Protein AF-A0A1R0GYM3-F1 (afdb_monomer_lite)

Secondary structure (DSSP, 8-state):
---TTHHHHHHS--HHHHHHHHHHHHHHHHHHHT--TTS-HHHHHHHTT---HHHHHHHHHHHHHHHGGG--SGGGGGG-

Foldseek 3Di:
DDDPPLVCLQPPDDVVNLVVVQVVVLVVLCVVVVDDPPDDSVVSCVVVVNDRPNVVSVVSNVVSVVCLVVDPDPVSVVVD

pLDDT: mean 76.64, std 13.72, range [43.25, 91.62]

Organism: NCBI:txid133383

Radius of gyration: 16.86 Å; chains: 1; bounding box: 35×21×47 Å

Structure (mmCIF, N/CA/C/O backbone):
data_AF-A0A1R0GYM3-F1
#
_entry.id   AF-A0A1R0GYM3-F1
#
loop_
_atom_site.group_PDB
_atom_site.id
_atom_site.type_symbol
_atom_site.label_atom_id
_atom_site.label_alt_id
_atom_site.label_comp_id
_atom_site.label_asym_id
_atom_site.label_entity_id
_atom_site.label_seq_id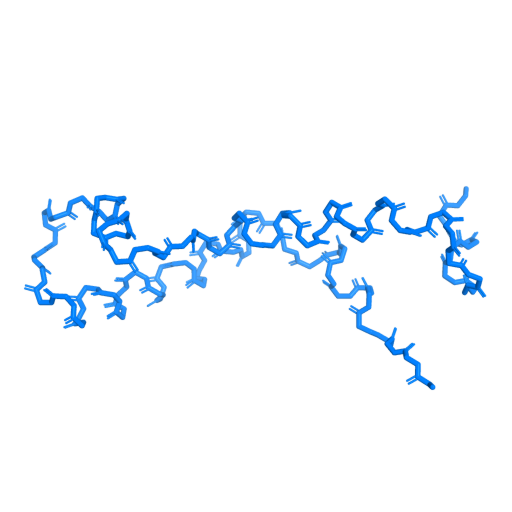
_atom_site.pdbx_PDB_ins_code
_atom_site.Cartn_x
_atom_site.Cartn_y
_atom_site.Cartn_z
_atom_site.occupancy
_atom_site.B_iso_or_equiv
_atom_site.auth_seq_id
_atom_site.auth_comp_id
_atom_site.auth_asym_id
_atom_site.auth_atom_id
_atom_site.pdbx_PDB_model_num
ATOM 1 N N . MET A 1 1 ? 0.131 -7.905 -27.558 1.00 43.25 1 MET A N 1
ATOM 2 C CA . MET A 1 1 ? 0.139 -6.440 -27.362 1.00 43.25 1 MET A CA 1
ATOM 3 C C . MET A 1 1 ? 0.180 -6.145 -25.868 1.00 43.25 1 MET A C 1
ATOM 5 O O . MET A 1 1 ? -0.838 -6.379 -25.229 1.00 43.25 1 MET A O 1
ATOM 9 N N . PRO A 1 2 ? 1.323 -5.749 -25.274 1.00 45.22 2 PRO A N 1
ATOM 10 C CA . PRO A 1 2 ? 1.334 -5.408 -23.858 1.00 45.22 2 PRO A CA 1
ATOM 11 C C . PRO A 1 2 ? 1.817 -3.977 -23.560 1.00 45.22 2 PRO A C 1
ATOM 13 O O . PRO A 1 2 ? 2.887 -3.545 -23.979 1.00 45.22 2 PRO A O 1
ATOM 16 N N . THR A 1 3 ? 1.022 -3.325 -22.706 1.00 44.78 3 THR A N 1
ATOM 17 C CA . THR A 1 3 ? 1.427 -2.424 -21.612 1.00 44.78 3 THR A CA 1
ATOM 18 C C . THR A 1 3 ? 2.090 -1.089 -21.959 1.00 44.78 3 THR A C 1
ATOM 20 O O . THR A 1 3 ? 3.280 -0.897 -21.734 1.00 44.78 3 THR A O 1
ATOM 23 N N . GLY A 1 4 ? 1.257 -0.101 -22.305 1.00 45.78 4 GLY A N 1
ATOM 24 C CA . GLY A 1 4 ? 1.561 1.329 -22.126 1.00 45.78 4 GLY A CA 1
ATOM 25 C C . GLY A 1 4 ? 1.538 1.806 -20.661 1.00 45.78 4 GLY A C 1
ATOM 26 O O . GLY A 1 4 ? 1.565 3.004 -20.409 1.00 45.78 4 GLY A O 1
ATOM 27 N N . CYS A 1 5 ? 1.470 0.899 -19.680 1.00 52.09 5 CYS A N 1
ATOM 28 C CA . CYS A 1 5 ? 1.327 1.250 -18.260 1.00 52.09 5 CYS A CA 1
ATOM 29 C C . CYS A 1 5 ? 2.662 1.411 -17.510 1.00 52.09 5 CYS A C 1
ATOM 31 O O . CYS A 1 5 ? 2.667 1.959 -16.412 1.00 52.09 5 CYS A O 1
ATOM 33 N N . TYR A 1 6 ? 3.794 0.991 -18.093 1.00 51.16 6 TYR A N 1
ATOM 34 C CA . TYR A 1 6 ? 5.094 0.989 -17.403 1.00 51.16 6 TYR A CA 1
ATOM 35 C C . TYR A 1 6 ? 5.591 2.388 -17.004 1.00 51.16 6 TYR A C 1
ATOM 37 O O . TYR A 1 6 ? 6.243 2.528 -15.975 1.00 51.16 6 TYR A O 1
ATOM 45 N N . GLY A 1 7 ? 5.250 3.432 -17.770 1.00 51.34 7 GLY A N 1
ATOM 46 C CA . GLY A 1 7 ? 5.643 4.810 -17.446 1.00 51.34 7 GLY A CA 1
ATOM 47 C C . GLY A 1 7 ? 4.922 5.388 -16.220 1.00 51.34 7 GLY A C 1
ATOM 48 O O . GLY A 1 7 ? 5.491 6.180 -15.475 1.00 51.34 7 GLY A O 1
ATOM 49 N N . GLY A 1 8 ? 3.679 4.975 -15.956 1.00 54.44 8 GLY A N 1
ATOM 50 C CA . GLY A 1 8 ? 2.944 5.442 -14.773 1.00 54.44 8 GLY A CA 1
ATOM 51 C C . GLY A 1 8 ? 3.507 4.871 -13.468 1.00 54.44 8 GLY A C 1
ATOM 52 O O . GLY A 1 8 ? 3.551 5.560 -12.447 1.00 54.44 8 GLY A O 1
ATOM 53 N N . GLU A 1 9 ? 3.986 3.626 -13.518 1.00 57.56 9 GLU A N 1
ATOM 54 C CA . GLU A 1 9 ? 4.542 2.897 -12.372 1.00 57.56 9 GLU A CA 1
ATOM 55 C C . GLU A 1 9 ? 5.916 3.437 -11.939 1.00 57.56 9 GLU A C 1
ATOM 57 O O . GLU A 1 9 ? 6.212 3.481 -10.744 1.00 57.56 9 GLU A O 1
ATOM 62 N N . THR A 1 10 ? 6.748 3.889 -12.885 1.00 52.59 10 THR A N 1
ATOM 63 C CA . THR A 1 10 ? 8.102 4.399 -12.609 1.00 52.59 10 THR A CA 1
ATOM 64 C C . THR A 1 10 ? 8.125 5.843 -12.110 1.00 52.59 10 THR A C 1
ATOM 66 O O . THR A 1 10 ? 8.889 6.156 -11.196 1.00 52.59 10 THR A O 1
ATOM 69 N N . PHE A 1 11 ? 7.280 6.723 -12.655 1.00 53.91 11 PHE A N 1
ATOM 70 C CA . PHE A 1 11 ? 7.364 8.171 -12.407 1.00 53.91 11 PHE A CA 1
ATOM 71 C C . PHE A 1 11 ? 6.340 8.708 -11.385 1.00 53.91 11 PHE A C 1
ATOM 73 O O . PHE A 1 11 ? 6.421 9.870 -10.976 1.00 53.91 11 PHE A O 1
ATOM 80 N N . GLY A 1 12 ? 5.387 7.881 -10.933 1.00 57.38 12 GLY A N 1
ATOM 81 C CA . GLY A 1 12 ? 4.148 8.353 -10.297 1.00 57.38 12 GLY A CA 1
ATOM 82 C C . GLY A 1 12 ? 4.020 8.231 -8.773 1.00 57.38 12 GLY A C 1
ATOM 83 O O . GLY A 1 12 ? 3.258 8.985 -8.175 1.00 57.38 12 GLY A O 1
ATOM 84 N N . MET A 1 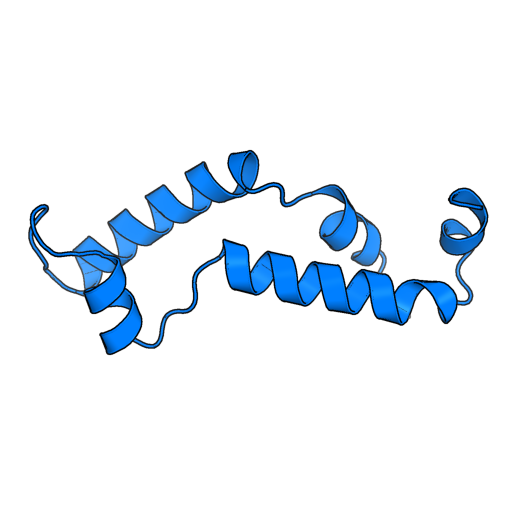13 ? 4.788 7.386 -8.084 1.00 66.50 13 MET A N 1
ATOM 85 C CA . MET A 1 13 ? 4.496 7.047 -6.674 1.00 66.50 13 MET A CA 1
ATOM 86 C C . MET A 1 13 ? 5.626 7.450 -5.718 1.00 66.50 13 MET A C 1
ATOM 88 O O . MET A 1 13 ? 6.377 6.607 -5.235 1.00 66.50 13 MET A O 1
ATOM 92 N N . SER A 1 14 ? 5.766 8.752 -5.448 1.00 67.44 14 SER A N 1
ATOM 93 C CA . SER A 1 14 ? 6.599 9.217 -4.331 1.00 67.44 14 SER A CA 1
ATOM 94 C C . SER A 1 14 ? 5.853 9.019 -3.012 1.00 67.44 14 SER A C 1
ATOM 96 O O . SER A 1 14 ? 4.622 9.040 -2.988 1.00 67.44 14 SER A O 1
ATOM 98 N N . GLU A 1 15 ? 6.580 8.875 -1.904 1.00 65.69 15 GLU A N 1
ATOM 99 C CA . GLU A 1 15 ? 5.979 8.723 -0.572 1.00 65.69 15 GLU A CA 1
ATOM 100 C C . GLU A 1 15 ? 4.969 9.843 -0.263 1.00 65.69 15 GLU A C 1
ATOM 102 O O . GLU A 1 15 ? 3.861 9.577 0.199 1.00 65.69 15 GLU A O 1
ATOM 107 N N . ALA A 1 16 ? 5.290 11.084 -0.643 1.00 71.12 16 ALA A N 1
ATOM 108 C CA . ALA A 1 16 ? 4.400 12.235 -0.500 1.00 71.12 16 ALA A CA 1
ATOM 109 C C . ALA A 1 16 ? 3.065 12.078 -1.254 1.00 71.12 16 ALA A C 1
ATOM 111 O O . ALA A 1 16 ? 2.022 12.475 -0.737 1.00 71.12 16 ALA A O 1
ATOM 112 N N . ARG A 1 17 ? 3.076 11.475 -2.452 1.00 72.75 17 ARG A N 1
ATOM 113 C CA . ARG A 1 17 ? 1.861 11.223 -3.248 1.00 72.75 17 ARG A CA 1
ATOM 114 C C . ARG A 1 17 ? 1.089 9.995 -2.764 1.00 72.75 17 ARG A C 1
ATOM 116 O O . ARG A 1 17 ? -0.133 9.981 -2.838 1.00 72.75 17 ARG A O 1
ATOM 123 N N . VAL A 1 18 ? 1.781 8.991 -2.224 1.00 77.44 18 VAL A N 1
ATOM 124 C CA . VAL A 1 18 ? 1.151 7.791 -1.646 1.00 77.44 18 VAL A CA 1
ATOM 125 C C . VAL A 1 18 ? 0.507 8.090 -0.289 1.00 77.44 18 VAL A C 1
ATOM 127 O O . VAL A 1 18 ? -0.457 7.428 0.090 1.00 77.44 18 VAL A O 1
ATOM 130 N N . LYS A 1 19 ? 0.980 9.115 0.429 1.00 81.44 19 LYS A N 1
ATOM 131 C CA . LYS A 1 19 ? 0.500 9.470 1.770 1.00 81.44 19 LYS A CA 1
ATOM 132 C C . LYS A 1 19 ? -1.010 9.718 1.831 1.00 81.44 19 LYS A C 1
ATOM 134 O O . LYS A 1 19 ? -1.663 9.193 2.727 1.00 81.44 19 LYS A O 1
ATOM 139 N N . SER A 1 20 ? -1.580 10.469 0.887 1.00 83.81 20 SER A N 1
ATOM 140 C CA . SER A 1 20 ? -3.028 10.746 0.860 1.00 83.81 20 SER A CA 1
ATOM 141 C C . SER A 1 20 ? -3.855 9.477 0.631 1.00 83.81 20 SER A C 1
ATOM 143 O O . SER A 1 20 ? -4.842 9.246 1.326 1.00 83.81 20 SER A O 1
ATOM 145 N N . ILE A 1 21 ? -3.404 8.611 -0.278 1.00 84.06 21 ILE A N 1
ATOM 146 C CA . ILE A 1 21 ? -4.022 7.309 -0.559 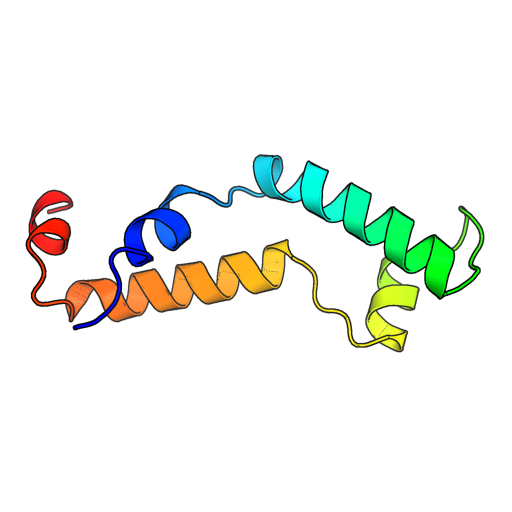1.00 84.06 21 ILE A CA 1
ATOM 147 C C . ILE A 1 21 ? -3.945 6.406 0.678 1.00 84.06 21 ILE A C 1
ATOM 149 O O . ILE A 1 21 ? -4.916 5.748 1.048 1.00 84.06 21 ILE A O 1
ATOM 153 N N . GLN A 1 22 ? -2.795 6.396 1.351 1.00 83.69 22 GLN A N 1
ATOM 154 C CA . GLN A 1 22 ? -2.576 5.585 2.539 1.00 83.69 22 GLN A CA 1
ATOM 155 C C . GLN A 1 22 ? -3.463 6.027 3.707 1.00 83.69 22 GLN A C 1
ATOM 157 O O . GLN A 1 22 ? -3.989 5.161 4.401 1.00 83.69 22 GLN A O 1
ATOM 162 N N . VAL A 1 23 ? -3.692 7.334 3.882 1.00 88.81 23 VAL A N 1
ATOM 163 C CA . VAL A 1 23 ? -4.631 7.871 4.883 1.00 88.81 23 VAL A CA 1
ATOM 164 C C . VAL A 1 23 ? -6.061 7.400 4.615 1.00 88.81 23 VAL A C 1
ATOM 166 O O . VAL A 1 23 ? -6.754 6.991 5.545 1.00 88.81 23 VAL A O 1
ATOM 169 N N . GLU A 1 24 ? -6.515 7.423 3.363 1.00 89.75 24 GLU A N 1
ATOM 170 C CA . GLU A 1 24 ? -7.883 7.005 3.045 1.00 89.75 24 GLU A CA 1
ATOM 171 C C . GLU A 1 24 ? -8.084 5.498 3.250 1.00 89.75 24 GLU A C 1
ATOM 173 O O . GLU A 1 24 ? -9.085 5.060 3.818 1.00 89.75 24 GLU A O 1
ATOM 178 N N . ILE A 1 25 ? -7.069 4.701 2.913 1.00 88.06 25 ILE A N 1
ATOM 179 C CA . ILE A 1 25 ? -7.053 3.265 3.205 1.00 88.06 25 ILE A CA 1
ATOM 180 C C . ILE A 1 25 ? -7.029 3.006 4.714 1.00 88.06 25 ILE A C 1
ATOM 182 O O . ILE A 1 25 ? -7.722 2.109 5.184 1.00 88.06 25 ILE A O 1
ATOM 186 N N . GLU A 1 26 ? -6.279 3.781 5.503 1.00 89.31 26 GLU A N 1
ATOM 187 C CA . GLU A 1 26 ? -6.295 3.651 6.966 1.00 89.31 26 GLU A CA 1
ATOM 188 C C . GLU A 1 26 ? -7.681 3.896 7.554 1.00 89.31 26 GLU A C 1
ATOM 190 O O . GLU A 1 26 ? -8.096 3.149 8.440 1.00 89.31 26 GLU A O 1
ATOM 195 N N . LYS A 1 27 ? -8.411 4.902 7.059 1.00 91.38 27 LYS A N 1
ATOM 196 C CA . LYS A 1 27 ? -9.792 5.158 7.492 1.00 91.38 27 LYS A CA 1
ATOM 197 C C . LYS A 1 27 ? -10.700 3.976 7.170 1.00 91.38 27 LYS A C 1
ATOM 199 O O . LYS A 1 27 ? -11.432 3.531 8.050 1.00 91.38 27 LYS A O 1
ATOM 204 N N . ALA A 1 28 ? -10.616 3.435 5.955 1.00 91.62 28 ALA A N 1
ATOM 205 C CA . ALA A 1 28 ? -11.400 2.270 5.555 1.00 91.62 28 ALA A CA 1
ATOM 206 C C . ALA A 1 28 ? -11.072 1.036 6.411 1.00 91.62 28 ALA A C 1
ATOM 208 O O . ALA A 1 28 ? -11.978 0.374 6.911 1.00 91.62 28 ALA A O 1
ATOM 209 N N . ILE A 1 29 ? -9.785 0.767 6.658 1.00 90.50 29 ILE A N 1
ATOM 210 C CA . ILE A 1 29 ? -9.350 -0.333 7.529 1.00 90.50 29 ILE A CA 1
ATOM 211 C C . ILE A 1 29 ? -9.898 -0.145 8.946 1.00 90.50 29 ILE A C 1
ATOM 213 O O . ILE A 1 29 ? -10.380 -1.106 9.536 1.00 90.50 29 ILE A O 1
ATOM 217 N N . ARG A 1 30 ? -9.868 1.079 9.489 1.00 91.25 30 ARG A N 1
ATOM 218 C CA . ARG A 1 30 ? -10.427 1.367 10.820 1.00 91.25 30 ARG A CA 1
ATOM 219 C C . ARG A 1 30 ? -11.923 1.095 10.896 1.00 91.25 30 ARG A C 1
ATOM 221 O O . ARG A 1 30 ? -12.367 0.531 11.890 1.00 91.25 30 ARG A O 1
ATOM 228 N N . LEU A 1 31 ? -12.671 1.472 9.859 1.00 91.62 31 LEU A N 1
ATOM 229 C CA . LEU A 1 31 ? -14.107 1.204 9.769 1.00 91.62 31 LEU A CA 1
ATOM 230 C C . LEU A 1 31 ? -14.393 -0.302 9.719 1.00 91.62 31 LEU A C 1
ATOM 232 O O . LEU A 1 31 ? -15.245 -0.778 10.459 1.00 91.62 31 LEU A O 1
ATOM 236 N N . VAL A 1 32 ? -13.653 -1.056 8.902 1.00 90.25 32 VAL A N 1
ATOM 237 C CA . VAL A 1 32 ? -13.854 -2.508 8.740 1.00 90.25 32 VAL A CA 1
ATOM 238 C C . VAL A 1 32 ? -13.419 -3.293 9.980 1.00 90.25 32 VAL A C 1
ATOM 240 O O . VAL A 1 32 ? -14.110 -4.216 10.395 1.00 90.25 32 VAL A O 1
ATOM 243 N N . ALA A 1 33 ? -12.295 -2.922 10.594 1.00 89.69 33 ALA A N 1
ATOM 244 C CA . ALA A 1 33 ? -11.782 -3.582 11.793 1.00 89.69 33 ALA A CA 1
ATOM 245 C C . ALA A 1 33 ? -12.495 -3.136 13.084 1.00 89.69 33 ALA A C 1
ATOM 247 O O . ALA A 1 33 ? -12.233 -3.701 14.142 1.00 89.69 33 ALA A O 1
ATOM 248 N N . ASN A 1 34 ? -13.368 -2.122 13.011 1.00 91.56 34 ASN A N 1
ATOM 249 C CA . ASN A 1 34 ? -14.076 -1.523 14.145 1.00 91.56 34 ASN A CA 1
ATOM 250 C C . ASN A 1 34 ? -13.142 -1.126 15.309 1.00 91.56 34 ASN A C 1
ATOM 252 O O . ASN A 1 34 ? -13.427 -1.364 16.483 1.00 91.56 34 ASN A O 1
ATOM 256 N N . VAL A 1 35 ? -11.989 -0.535 14.977 1.00 90.19 35 VAL A N 1
ATOM 257 C CA . VAL A 1 35 ? -10.951 -0.153 15.949 1.00 90.19 35 VAL A CA 1
ATOM 258 C C . VAL A 1 35 ? -10.948 1.350 16.223 1.00 90.19 35 VAL A C 1
ATOM 260 O O . VAL A 1 35 ? -11.133 2.180 15.330 1.00 90.19 35 VAL A O 1
ATOM 263 N N . GLY A 1 36 ? -10.688 1.715 17.480 1.00 88.56 36 GLY A N 1
ATOM 264 C CA . GLY A 1 36 ? -10.592 3.110 17.909 1.00 88.56 36 GLY A CA 1
ATOM 265 C C . GLY A 1 36 ? -9.375 3.849 17.339 1.00 88.56 36 GLY A C 1
ATOM 266 O O . GLY A 1 36 ? -8.411 3.255 16.857 1.00 88.56 36 GLY A O 1
ATOM 267 N N . LYS A 1 37 ? -9.375 5.185 17.449 1.00 85.50 37 LYS A N 1
ATOM 268 C CA . LYS A 1 37 ? -8.276 6.042 16.953 1.00 85.50 37 LYS A CA 1
ATOM 269 C C . LYS A 1 37 ? -6.922 5.771 17.623 1.00 85.50 37 LYS A C 1
ATOM 271 O O . LYS A 1 37 ? -5.898 6.059 17.006 1.00 85.50 37 LYS A O 1
ATOM 276 N N . SER A 1 38 ? -6.932 5.239 18.847 1.00 85.31 38 SER A N 1
ATOM 277 C CA . SER A 1 38 ? -5.746 4.858 19.626 1.00 85.31 38 SER A CA 1
ATOM 278 C C . SER A 1 38 ? -5.106 3.548 19.163 1.00 85.31 38 SER A C 1
ATOM 280 O O . SER A 1 38 ? -3.975 3.261 19.544 1.00 85.31 38 SER A O 1
ATOM 282 N N . ALA A 1 39 ? -5.794 2.754 18.335 1.00 88.38 39 ALA A N 1
ATOM 283 C CA . ALA A 1 39 ? -5.227 1.527 17.804 1.00 88.38 39 ALA A CA 1
ATOM 284 C C . ALA A 1 39 ? -4.074 1.845 16.841 1.00 88.38 39 ALA A C 1
ATOM 286 O O . ALA A 1 39 ? -4.221 2.623 15.886 1.00 88.38 39 ALA A O 1
ATOM 287 N N . ALA A 1 40 ? -2.930 1.209 17.090 1.00 90.75 40 ALA A N 1
ATOM 288 C CA . ALA A 1 40 ? -1.768 1.286 16.222 1.00 90.75 40 ALA A CA 1
ATOM 289 C C . ALA A 1 40 ? -2.096 0.646 14.865 1.00 90.75 40 ALA A C 1
ATOM 291 O O . ALA A 1 40 ? -2.273 -0.570 14.762 1.00 90.75 40 ALA A O 1
ATOM 292 N N . MET A 1 41 ? -2.166 1.466 13.811 1.00 88.94 41 MET A N 1
ATOM 293 C CA . MET A 1 41 ? -2.546 1.009 12.468 1.00 88.94 41 MET A CA 1
ATOM 294 C C . MET A 1 41 ? -1.577 -0.006 11.873 1.00 88.94 41 MET A C 1
ATOM 296 O O . MET A 1 41 ? -1.974 -0.808 11.036 1.00 88.94 41 MET A O 1
ATOM 300 N N . GLU A 1 42 ? -0.314 0.022 12.287 1.00 87.06 42 GLU A N 1
ATOM 301 C CA . GLU A 1 42 ? 0.676 -0.972 11.880 1.00 87.06 42 GLU A CA 1
ATOM 302 C C . GLU A 1 42 ? 0.288 -2.381 12.344 1.00 87.06 42 GLU A C 1
ATOM 304 O O . GLU A 1 42 ? 0.306 -3.314 11.546 1.00 87.06 42 GLU A O 1
ATOM 309 N N . ARG A 1 43 ? -0.181 -2.514 13.591 1.00 90.31 43 ARG A N 1
ATOM 310 C CA . ARG A 1 43 ? -0.624 -3.795 14.151 1.00 90.31 43 ARG A CA 1
ATOM 311 C C . ARG A 1 43 ? -1.885 -4.308 13.462 1.00 90.31 43 ARG A C 1
ATOM 313 O O . ARG A 1 43 ? -1.911 -5.440 13.005 1.00 90.31 43 ARG A O 1
ATOM 320 N N . VAL A 1 44 ? -2.881 -3.436 13.285 1.00 90.81 44 VAL A N 1
ATOM 321 C CA . VAL A 1 44 ? -4.144 -3.778 12.601 1.00 90.81 44 VAL A CA 1
ATOM 322 C C . VAL A 1 44 ? -3.885 -4.248 11.168 1.00 90.81 44 VAL A C 1
ATOM 324 O O . VAL A 1 44 ? -4.493 -5.202 10.697 1.00 90.81 44 VAL A O 1
ATOM 327 N N . ARG A 1 45 ? -2.952 -3.606 10.460 1.00 89.06 45 ARG A N 1
ATOM 328 C CA . ARG A 1 45 ? -2.548 -4.047 9.121 1.00 89.06 45 ARG A CA 1
ATOM 329 C C . ARG A 1 45 ? -1.832 -5.388 9.129 1.00 89.06 45 ARG A C 1
ATOM 331 O O . ARG A 1 45 ? -2.087 -6.180 8.228 1.00 89.06 45 ARG A O 1
ATOM 338 N N . ALA A 1 46 ? -0.940 -5.618 10.092 1.00 89.25 46 ALA A N 1
ATOM 339 C CA . ALA A 1 46 ? -0.225 -6.882 10.223 1.00 89.25 46 ALA A CA 1
ATOM 340 C C . ALA A 1 46 ? -1.199 -8.040 10.481 1.00 89.25 46 ALA A C 1
ATOM 342 O O . ALA A 1 46 ? -1.136 -9.042 9.772 1.00 89.25 46 ALA A O 1
ATOM 343 N N . ASP A 1 47 ? -2.155 -7.849 11.395 1.00 88.75 47 ASP A N 1
ATOM 344 C CA . ASP A 1 47 ? -3.192 -8.836 11.717 1.00 88.75 47 ASP A CA 1
ATOM 345 C C . ASP A 1 47 ? -4.090 -9.139 10.506 1.00 88.75 47 ASP A C 1
ATOM 347 O O . ASP A 1 47 ? -4.460 -10.286 10.267 1.00 88.75 47 ASP A O 1
ATOM 351 N N . LEU A 1 48 ? -4.395 -8.124 9.690 1.00 87.38 48 LEU A N 1
ATOM 352 C CA . LEU A 1 48 ? -5.177 -8.275 8.457 1.00 87.38 48 LEU A CA 1
ATOM 353 C C . LEU A 1 48 ? -4.339 -8.707 7.237 1.00 87.38 48 LEU A C 1
ATOM 355 O O . LEU A 1 48 ? -4.882 -8.856 6.143 1.00 87.38 48 LEU A O 1
ATOM 359 N N . GLY A 1 49 ? -3.017 -8.860 7.372 1.00 88.94 49 GLY A N 1
ATOM 360 C CA . GLY A 1 49 ? -2.113 -9.181 6.260 1.00 88.94 49 GLY A CA 1
ATOM 361 C C . GLY A 1 49 ? -2.018 -8.097 5.171 1.00 88.94 49 GLY A C 1
ATOM 362 O O . GLY A 1 49 ? -1.577 -8.370 4.049 1.00 88.94 49 GLY A O 1
ATOM 363 N N . ILE A 1 50 ? -2.421 -6.858 5.467 1.00 87.19 50 ILE A N 1
ATOM 364 C CA . ILE A 1 50 ? -2.458 -5.752 4.503 1.00 87.19 50 ILE A CA 1
ATOM 365 C C . ILE A 1 50 ? -1.082 -5.084 4.435 1.00 87.19 50 ILE A C 1
ATOM 367 O O . ILE A 1 50 ? -0.675 -4.341 5.327 1.00 87.19 50 ILE A O 1
ATOM 371 N N . LYS A 1 51 ? -0.370 -5.294 3.326 1.00 85.25 51 LYS A N 1
ATOM 372 C CA . LYS A 1 51 ? 0.885 -4.578 3.039 1.00 85.25 51 LYS A CA 1
ATOM 373 C C . LYS A 1 51 ? 0.608 -3.101 2.742 1.00 85.25 51 LYS A C 1
ATOM 375 O O . LYS A 1 51 ? -0.398 -2.772 2.116 1.00 85.25 51 LYS A O 1
ATOM 380 N N . SER A 1 52 ? 1.517 -2.211 3.146 1.00 80.56 52 SER A N 1
ATOM 381 C CA . SER A 1 52 ? 1.376 -0.779 2.863 1.00 80.56 52 SER A CA 1
ATOM 382 C C . SER A 1 52 ? 1.383 -0.502 1.356 1.00 80.56 52 SER A C 1
ATOM 384 O O . SER A 1 52 ? 2.070 -1.179 0.581 1.00 80.56 52 SER A O 1
ATOM 386 N N . VAL A 1 53 ? 0.629 0.520 0.938 1.00 81.38 53 VAL A N 1
ATOM 387 C CA . VAL A 1 53 ? 0.600 0.956 -0.466 1.00 81.38 53 VAL A CA 1
ATOM 388 C C . VAL A 1 53 ? 1.995 1.342 -0.921 1.00 81.38 53 VAL A C 1
ATOM 390 O O . VAL A 1 53 ? 2.414 0.906 -1.986 1.00 81.38 53 VAL A O 1
ATOM 393 N N . PHE A 1 54 ? 2.741 2.058 -0.078 1.00 75.56 54 PHE A N 1
ATOM 394 C CA . PHE A 1 54 ? 4.114 2.448 -0.372 1.00 75.56 54 PHE A CA 1
ATOM 395 C C . PHE A 1 54 ? 5.014 1.246 -0.690 1.00 75.56 54 PHE A C 1
ATOM 397 O O . PHE A 1 54 ? 5.748 1.258 -1.677 1.00 75.56 54 PHE A O 1
ATOM 404 N N . LEU A 1 55 ? 4.922 0.168 0.095 1.00 81.19 55 LEU A N 1
ATOM 405 C CA . LEU A 1 55 ? 5.711 -1.040 -0.142 1.00 81.19 55 LEU A CA 1
ATOM 406 C C . LEU A 1 55 ? 5.320 -1.715 -1.465 1.00 81.19 55 LEU A C 1
ATOM 408 O O . LEU A 1 55 ? 6.185 -2.139 -2.234 1.00 81.19 55 LEU A O 1
ATOM 412 N N . LYS A 1 56 ? 4.018 -1.783 -1.768 1.00 82.94 56 LYS A N 1
ATOM 413 C CA . LYS A 1 56 ? 3.509 -2.324 -3.039 1.00 82.94 56 LYS A CA 1
ATOM 414 C C . LYS A 1 56 ? 3.954 -1.488 -4.239 1.00 82.94 56 LYS A C 1
ATOM 416 O O . LYS A 1 56 ? 4.384 -2.051 -5.241 1.00 82.94 56 LYS A O 1
ATOM 421 N N . THR A 1 57 ? 3.908 -0.164 -4.133 1.00 77.56 57 THR A N 1
ATOM 422 C CA . THR A 1 57 ? 4.357 0.736 -5.200 1.00 77.56 57 THR A CA 1
ATOM 423 C C . THR A 1 57 ? 5.869 0.707 -5.369 1.00 77.56 57 THR A C 1
ATOM 425 O O . THR A 1 57 ? 6.349 0.713 -6.496 1.00 77.56 57 THR A O 1
ATOM 428 N N . SER A 1 58 ? 6.626 0.624 -4.272 1.00 79.44 58 SER A 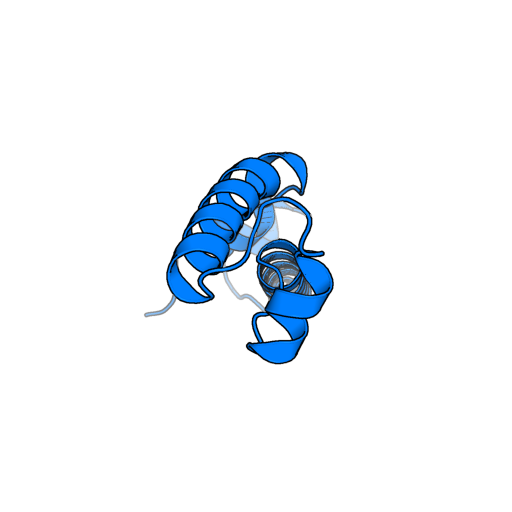N 1
ATOM 429 C CA . SER A 1 58 ? 8.088 0.559 -4.315 1.00 79.44 58 SER A CA 1
ATOM 430 C C . SER A 1 58 ? 8.565 -0.732 -4.981 1.00 79.44 58 SER A C 1
ATOM 432 O O . SER A 1 58 ? 9.367 -0.678 -5.905 1.00 79.44 58 SER A O 1
ATOM 434 N N . THR A 1 59 ? 7.996 -1.880 -4.598 1.00 84.38 59 THR A N 1
ATOM 435 C CA . THR A 1 59 ? 8.323 -3.180 -5.214 1.00 84.38 59 THR A CA 1
ATOM 436 C C . THR A 1 59 ? 7.939 -3.249 -6.693 1.00 84.38 59 THR A C 1
ATOM 438 O O . THR A 1 59 ? 8.697 -3.782 -7.503 1.00 84.38 59 THR A O 1
ATOM 441 N N . ALA A 1 60 ? 6.793 -2.678 -7.082 1.00 81.19 60 ALA A N 1
ATOM 442 C CA . ALA A 1 60 ? 6.417 -2.562 -8.492 1.00 81.19 60 ALA A CA 1
ATOM 443 C C . ALA A 1 60 ? 7.401 -1.675 -9.273 1.00 81.19 60 ALA A C 1
ATOM 445 O O . ALA A 1 60 ? 7.849 -2.056 -10.355 1.00 81.19 60 ALA A O 1
ATOM 446 N N . ARG A 1 61 ? 7.795 -0.535 -8.693 1.00 80.19 61 ARG A N 1
ATOM 447 C CA . ARG A 1 61 ? 8.770 0.390 -9.279 1.00 80.19 61 ARG A CA 1
ATOM 448 C C . ARG A 1 61 ? 10.150 -0.252 -9.434 1.00 80.19 61 ARG A C 1
ATOM 450 O O . ARG A 1 61 ? 10.743 -0.150 -10.500 1.00 80.19 61 ARG A O 1
ATOM 457 N N . GLU A 1 62 ? 10.648 -0.940 -8.412 1.00 82.75 62 GLU A N 1
ATOM 458 C CA . GLU A 1 62 ? 11.917 -1.679 -8.458 1.00 82.75 62 GLU A CA 1
ATOM 459 C C . GLU A 1 62 ? 11.896 -2.762 -9.546 1.00 82.75 62 GLU A C 1
ATOM 461 O O . GLU A 1 62 ? 12.812 -2.855 -10.362 1.00 82.75 62 GLU A O 1
ATOM 466 N N . ARG A 1 63 ? 10.800 -3.528 -9.641 1.00 83.81 63 ARG A N 1
ATOM 467 C CA . ARG A 1 63 ? 10.606 -4.501 -10.725 1.00 83.81 63 ARG A CA 1
ATOM 468 C C . ARG A 1 63 ? 10.627 -3.831 -12.098 1.00 83.81 63 ARG A C 1
ATOM 470 O O . ARG A 1 63 ? 11.198 -4.395 -13.032 1.00 83.81 63 ARG A O 1
ATOM 477 N N . ALA A 1 64 ? 9.999 -2.665 -12.234 1.00 78.12 64 ALA A N 1
ATOM 478 C CA . ALA A 1 64 ? 10.000 -1.909 -13.479 1.00 78.12 64 ALA A CA 1
ATOM 479 C C . ALA A 1 64 ? 11.418 -1.444 -13.845 1.00 78.12 64 ALA A C 1
ATOM 481 O O . ALA A 1 64 ? 11.828 -1.670 -14.981 1.00 78.12 64 ALA A O 1
ATOM 482 N N . TYR A 1 65 ? 12.191 -0.912 -12.890 1.00 77.88 65 TYR A N 1
ATOM 483 C CA . TYR A 1 65 ? 13.597 -0.544 -13.100 1.00 77.88 65 TYR A CA 1
ATOM 484 C C . TYR A 1 65 ? 14.452 -1.733 -13.537 1.00 77.88 65 TYR A C 1
ATOM 486 O O . TYR A 1 65 ? 15.176 -1.624 -14.517 1.00 77.88 65 TYR A O 1
ATOM 494 N N . ASN A 1 66 ? 14.326 -2.885 -12.877 1.00 81.94 66 ASN A N 1
ATOM 495 C CA . ASN A 1 66 ? 15.099 -4.078 -13.232 1.00 81.94 66 ASN A CA 1
ATOM 496 C C . ASN A 1 66 ? 14.717 -4.641 -14.608 1.00 81.94 66 ASN A C 1
ATOM 498 O O . ASN A 1 66 ? 15.558 -5.181 -15.322 1.00 81.94 66 ASN A O 1
ATOM 502 N N . LYS A 1 67 ? 13.444 -4.519 -15.002 1.00 79.38 67 LYS A N 1
ATOM 503 C CA . LYS A 1 67 ? 12.972 -4.961 -16.319 1.00 79.38 67 LYS A CA 1
ATOM 504 C C . LYS A 1 67 ? 13.367 -3.985 -17.429 1.00 79.38 67 LYS A C 1
ATOM 506 O O . LYS A 1 67 ? 13.579 -4.422 -18.559 1.00 79.38 67 LYS A O 1
ATOM 511 N N . TRP A 1 68 ? 13.465 -2.695 -17.123 1.00 77.19 68 TRP A N 1
ATOM 512 C CA . TRP A 1 68 ? 13.646 -1.621 -18.095 1.00 77.19 68 TRP A CA 1
ATOM 513 C C . TRP A 1 68 ? 14.786 -1.843 -19.104 1.00 77.19 68 TRP A C 1
ATOM 515 O O . TRP A 1 68 ? 14.507 -1.736 -20.297 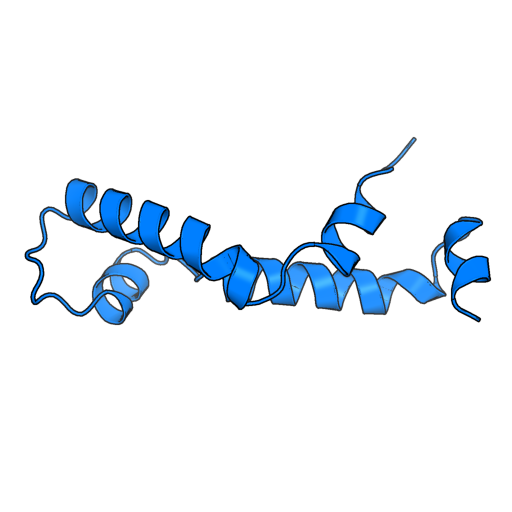1.00 77.19 68 TRP A O 1
ATOM 525 N N . PRO A 1 69 ? 16.009 -2.258 -18.706 1.00 76.31 69 PRO A N 1
ATOM 526 C CA . PRO A 1 69 ? 17.110 -2.497 -19.646 1.00 76.31 69 PRO A CA 1
ATOM 527 C C . PRO A 1 69 ? 16.827 -3.590 -20.686 1.00 76.31 69 PRO A C 1
ATOM 529 O O . PRO A 1 69 ? 17.486 -3.652 -21.717 1.00 76.31 69 PRO A O 1
ATOM 532 N N . THR A 1 70 ? 15.860 -4.472 -20.419 1.00 78.00 70 THR A N 1
ATOM 533 C CA . THR A 1 70 ? 15.478 -5.576 -21.316 1.00 78.00 70 THR A CA 1
ATOM 534 C C . THR A 1 70 ? 14.294 -5.233 -22.226 1.00 78.00 70 THR A C 1
ATOM 536 O O . THR A 1 70 ? 13.911 -6.039 -23.078 1.00 78.00 70 THR A O 1
ATOM 539 N N . LEU A 1 71 ? 13.684 -4.053 -22.060 1.00 74.00 71 LEU A N 1
ATOM 540 C CA . LEU A 1 71 ? 12.549 -3.622 -22.870 1.00 74.00 71 LEU A CA 1
ATOM 541 C C . LEU A 1 71 ? 13.029 -3.148 -24.247 1.00 74.00 71 LEU A C 1
ATOM 543 O O . LEU A 1 71 ? 13.755 -2.169 -24.361 1.00 74.00 71 LEU A O 1
ATOM 547 N N . LYS A 1 72 ? 12.543 -3.787 -25.318 1.00 70.12 72 LYS A N 1
ATOM 548 C CA . LYS A 1 72 ? 12.766 -3.367 -26.719 1.00 70.12 72 LYS A CA 1
ATOM 549 C C . LYS A 1 72 ? 11.864 -2.196 -27.140 1.00 70.12 72 LYS A C 1
ATOM 551 O O . LYS A 1 72 ? 11.373 -2.156 -28.265 1.00 70.12 72 LYS A O 1
ATOM 556 N N . THR A 1 73 ? 11.535 -1.306 -26.213 1.00 68.56 73 THR A N 1
ATOM 557 C CA . THR A 1 73 ? 10.647 -0.167 -26.467 1.00 68.56 73 THR A CA 1
ATOM 558 C C . THR A 1 73 ? 11.471 1.104 -26.566 1.00 68.56 73 THR A C 1
ATOM 560 O O . THR A 1 73 ? 12.305 1.322 -25.698 1.00 68.56 73 THR A O 1
ATOM 563 N N . TRP A 1 74 ? 11.151 1.969 -27.533 1.00 65.38 74 TRP A N 1
ATOM 564 C CA . TRP A 1 74 ? 11.764 3.294 -27.752 1.00 65.38 74 TRP A CA 1
ATOM 565 C C . TRP A 1 74 ? 11.921 4.156 -26.486 1.00 65.38 74 TRP A C 1
ATOM 567 O O . TRP A 1 74 ? 12.818 4.984 -26.400 1.00 65.38 74 TRP A O 1
ATOM 577 N N . ILE A 1 75 ? 11.078 3.945 -25.470 1.00 64.75 75 ILE A N 1
ATOM 578 C CA . ILE A 1 75 ? 11.167 4.662 -24.195 1.00 64.75 75 ILE A CA 1
ATOM 579 C C . IL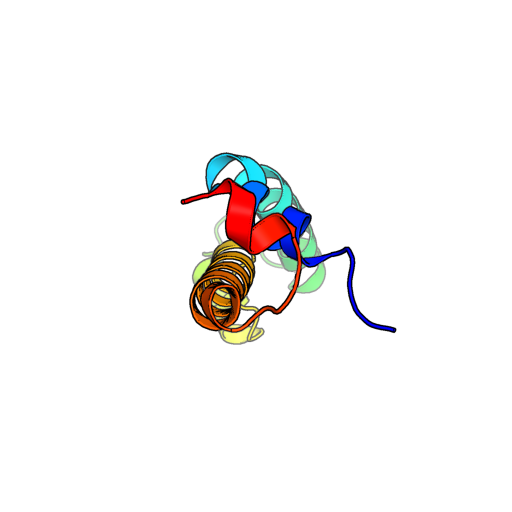E A 1 75 ? 12.482 4.358 -23.456 1.00 64.75 75 ILE A C 1
ATOM 581 O O . ILE A 1 75 ? 13.018 5.230 -22.777 1.00 64.75 75 ILE A O 1
ATOM 585 N N . ALA A 1 76 ? 13.038 3.154 -23.624 1.00 64.56 76 ALA A N 1
ATOM 586 C CA . ALA A 1 76 ? 14.319 2.777 -23.036 1.00 64.56 76 ALA A CA 1
ATOM 587 C C . ALA A 1 76 ? 15.483 3.636 -23.554 1.00 64.56 76 ALA A C 1
ATOM 589 O O . ALA A 1 76 ? 16.430 3.878 -22.807 1.00 64.56 76 ALA A O 1
ATOM 590 N N . ASP A 1 77 ? 15.373 4.150 -24.782 1.00 70.12 77 ASP A N 1
ATOM 591 C CA . ASP A 1 77 ? 16.401 4.972 -25.420 1.00 70.12 77 ASP A CA 1
ATOM 592 C C . ASP A 1 77 ? 16.381 6.438 -24.947 1.00 70.12 77 ASP A C 1
ATOM 594 O O . ASP A 1 77 ? 17.374 7.139 -25.110 1.00 70.12 77 ASP A O 1
ATOM 598 N N . PHE A 1 78 ? 15.294 6.912 -24.319 1.00 64.50 78 PHE A N 1
ATOM 599 C CA . PHE A 1 78 ? 15.177 8.308 -23.858 1.00 64.50 78 PHE A CA 1
ATOM 600 C C . PHE A 1 78 ? 15.913 8.637 -22.559 1.00 64.50 78 PHE A C 1
ATOM 602 O O . PHE A 1 78 ? 16.021 9.809 -22.211 1.00 64.50 78 PHE A O 1
ATOM 609 N N . ILE A 1 79 ? 16.360 7.633 -21.806 1.00 63.88 79 ILE A N 1
ATOM 610 C CA . ILE A 1 79 ? 16.949 7.815 -20.465 1.00 63.88 79 ILE A CA 1
ATOM 611 C C . ILE A 1 79 ? 18.460 7.510 -20.491 1.00 63.88 79 ILE A C 1
ATOM 613 O O . ILE A 1 79 ? 19.079 7.296 -19.452 1.00 63.88 79 ILE A O 1
ATOM 617 N N . ARG A 1 80 ? 19.060 7.459 -21.684 1.00 56.97 80 ARG A N 1
ATOM 618 C CA . ARG A 1 80 ? 20.494 7.221 -21.857 1.00 56.97 80 ARG A CA 1
ATOM 619 C C . ARG A 1 80 ? 21.326 8.479 -21.636 1.00 56.97 80 ARG A C 1
ATOM 621 O O . ARG A 1 80 ? 20.855 9.568 -22.026 1.00 56.97 80 ARG A O 1
#

Sequence (80 aa):
MPTGCYGGETFGMSEARVKSIQVEIEKAIRLVANVGKSAAMERVRADLGIKSVFLKTSTARERAYNKWPTLKTWIADFIR